Protein AF-A0A819BJF7-F1 (afdb_monomer_lite)

Foldseek 3Di:
DDPPPPLPDLVRCLVAEKDKDKAQDWDQPAAFPPDPPRVAGFGTKIWIWGFYADLPPLHTDPHIDDIDIGTHHPLVSLLVVLVVQLSCLVSSVVSVLVVQLVVVCVVPVPDDPVRSVVVVVVPVVVVVVSVVSVVVSVVSVCVSCVVDPPPDD

Organism: NCBI:txid433720

pLDDT: mean 79.43, std 15.71, range [31.0, 94.88]

Secondary structure (DSSP, 8-state):
---------HHHHHTTSSEEEEEEEEEEEEE-SS-S-TTSEEEEEEEEESEEE-TTT--EEEEEPPPEEEEE-HHHHHHHHHHHHHHHHHHHHHHHHHHHHHHHHHH-TT--HHHHHHHHHH-HHHHHHHHHHHHHHHHHHHHHHHHH-----

Radius of gyration: 19.67 Å; chains: 1; bounding box: 48×39×53 Å

Structure (mmCIF, N/CA/C/O backbone):
data_AF-A0A819BJF7-F1
#
_entry.id   AF-A0A819BJF7-F1
#
loop_
_atom_site.group_PDB
_atom_site.id
_atom_site.type_symbol
_atom_site.label_atom_id
_atom_site.label_alt_id
_atom_site.label_comp_id
_atom_site.label_asym_id
_atom_site.label_entity_id
_atom_site.label_seq_id
_atom_site.pdbx_PDB_ins_code
_atom_site.Cartn_x
_atom_site.Cartn_y
_atom_site.Cartn_z
_atom_site.occupancy
_atom_site.B_iso_or_equiv
_atom_site.auth_seq_id
_atom_site.auth_comp_id
_atom_site.auth_asym_id
_atom_site.auth_atom_id
_atom_site.pdbx_PDB_model_num
ATOM 1 N N . ILE A 1 1 ? -16.695 23.679 21.083 1.00 33.56 1 ILE A N 1
ATOM 2 C CA . ILE A 1 1 ? -16.988 23.252 19.694 1.00 33.56 1 ILE A CA 1
ATOM 3 C C . ILE A 1 1 ? -16.089 22.055 19.410 1.00 33.56 1 ILE A C 1
ATOM 5 O O . ILE A 1 1 ? -14.926 22.235 19.077 1.00 33.56 1 ILE A O 1
ATOM 9 N N . GLN A 1 2 ? -16.562 20.841 19.706 1.00 31.00 2 GLN A N 1
ATOM 10 C CA . GLN A 1 2 ? -15.807 19.620 19.415 1.00 31.00 2 GLN A CA 1
ATOM 11 C C . GLN A 1 2 ? -15.925 19.341 17.918 1.00 31.00 2 GLN A C 1
ATOM 13 O O . GLN A 1 2 ? -17.023 19.142 17.401 1.00 31.00 2 GLN A O 1
ATOM 18 N N . SER A 1 3 ? -14.785 19.395 17.233 1.00 33.22 3 SER A N 1
ATOM 19 C CA . SER A 1 3 ? -14.640 18.980 15.842 1.00 33.22 3 SER A CA 1
ATOM 20 C C . SER A 1 3 ? -15.129 17.537 15.709 1.00 33.22 3 SER A C 1
ATOM 22 O O . SER A 1 3 ? -14.541 16.621 16.287 1.00 33.22 3 SER A O 1
ATOM 24 N N . ARG A 1 4 ? -16.239 17.340 14.987 1.00 34.88 4 ARG A N 1
ATOM 25 C CA . ARG A 1 4 ? -16.646 16.020 14.502 1.00 34.88 4 ARG A CA 1
ATOM 26 C C . ARG A 1 4 ? -15.546 15.569 13.547 1.00 34.88 4 ARG A C 1
ATOM 28 O O . ARG A 1 4 ? -15.515 16.021 12.408 1.00 34.88 4 ARG A O 1
ATOM 35 N N . ARG A 1 5 ? -14.627 14.723 14.020 1.00 39.50 5 ARG A N 1
ATOM 36 C CA . ARG A 1 5 ? -13.705 14.003 13.139 1.00 39.50 5 ARG A CA 1
ATOM 37 C C . ARG A 1 5 ? -14.569 13.150 12.218 1.00 39.50 5 ARG A C 1
ATOM 39 O O . ARG A 1 5 ? -15.160 12.171 12.663 1.00 39.50 5 ARG A O 1
ATOM 46 N N . THR A 1 6 ? -14.711 13.571 10.969 1.00 40.00 6 THR A N 1
ATOM 47 C CA . THR A 1 6 ? -15.249 12.732 9.905 1.00 40.00 6 THR A CA 1
ATOM 48 C C . THR A 1 6 ? -14.350 11.510 9.815 1.00 40.00 6 THR A C 1
ATOM 50 O O . THR A 1 6 ? -13.187 11.622 9.443 1.00 40.00 6 THR A O 1
ATOM 53 N N . ILE A 1 7 ? -14.873 10.362 10.240 1.00 49.44 7 ILE A N 1
ATOM 54 C CA . ILE A 1 7 ? -14.238 9.070 10.010 1.00 49.44 7 ILE A CA 1
ATOM 55 C C . ILE A 1 7 ? -14.316 8.867 8.498 1.00 49.44 7 ILE A C 1
ATOM 57 O O . ILE A 1 7 ? -15.410 8.685 7.960 1.00 49.44 7 ILE A O 1
ATOM 61 N N . GLU A 1 8 ? -13.192 9.001 7.793 1.00 51.53 8 GLU A N 1
ATOM 62 C CA . GLU A 1 8 ? -13.153 8.612 6.388 1.00 51.53 8 GLU A CA 1
ATOM 63 C C . GLU A 1 8 ? -13.486 7.123 6.303 1.00 51.53 8 GLU A C 1
ATOM 65 O O . GLU A 1 8 ? -12.913 6.295 7.010 1.00 51.53 8 GLU A O 1
ATOM 70 N N . THR A 1 9 ? -14.461 6.779 5.464 1.00 48.94 9 THR A N 1
ATOM 71 C CA . THR A 1 9 ? -14.818 5.383 5.233 1.00 48.94 9 THR A CA 1
ATOM 72 C C . THR A 1 9 ? -13.638 4.670 4.581 1.00 48.94 9 THR A C 1
ATOM 74 O O . THR A 1 9 ? -12.970 5.222 3.707 1.00 48.94 9 THR A O 1
ATOM 77 N N . PHE A 1 10 ? -13.378 3.433 4.999 1.00 50.84 10 PHE A N 1
ATOM 78 C CA . PHE A 1 10 ? -12.215 2.642 4.589 1.00 50.84 10 PHE A CA 1
ATOM 79 C C . PHE A 1 10 ? -11.915 2.640 3.072 1.00 50.84 10 PHE A C 1
ATOM 81 O O . PHE A 1 10 ? -10.761 2.873 2.708 1.00 50.84 10 PHE A O 1
ATOM 88 N N . PRO A 1 11 ? -12.901 2.499 2.158 1.00 51.53 11 PRO A N 1
ATOM 89 C CA . PRO A 1 11 ? -12.630 2.549 0.717 1.00 51.53 11 PRO A CA 1
ATOM 90 C C . PRO A 1 11 ? -12.051 3.895 0.252 1.00 51.53 11 PRO A C 1
ATOM 92 O O . PRO A 1 11 ? -11.311 3.951 -0.724 1.00 51.53 11 PRO A O 1
ATOM 95 N N . CYS A 1 12 ? -12.380 4.981 0.956 1.00 53.06 12 CYS A N 1
ATOM 96 C CA . CYS A 1 12 ? -11.986 6.348 0.629 1.00 53.06 12 CYS A CA 1
ATOM 97 C C . CYS A 1 12 ? -10.539 6.642 1.050 1.00 53.06 12 CYS A C 1
ATOM 99 O O . CYS A 1 12 ? -9.810 7.275 0.294 1.00 53.06 12 CYS A O 1
ATOM 101 N N . ALA A 1 13 ? -10.106 6.140 2.211 1.00 55.19 13 ALA A N 1
ATOM 102 C CA . ALA A 1 13 ? -8.726 6.294 2.674 1.00 55.19 13 ALA A CA 1
ATOM 103 C C . ALA A 1 13 ? -7.764 5.437 1.829 1.00 55.19 13 ALA A C 1
ATOM 105 O O . ALA A 1 13 ? -6.765 5.925 1.305 1.00 55.19 13 ALA A O 1
ATOM 106 N N . VAL A 1 14 ? -8.113 4.172 1.586 1.00 58.88 14 VAL A N 1
ATOM 107 C CA . VAL A 1 14 ? -7.316 3.264 0.741 1.00 58.88 14 VAL A CA 1
ATOM 108 C C . VAL A 1 14 ? -7.091 3.812 -0.670 1.00 58.88 14 VAL A C 1
ATOM 110 O O . VAL A 1 14 ? -6.018 3.634 -1.232 1.00 58.88 14 VAL A O 1
ATOM 113 N N . ALA A 1 15 ? -8.080 4.508 -1.229 1.00 59.72 15 ALA A N 1
ATOM 114 C CA . ALA A 1 15 ? -7.995 5.067 -2.573 1.00 59.72 15 ALA A CA 1
ATOM 115 C C . ALA A 1 15 ? -7.243 6.410 -2.660 1.00 59.72 15 ALA A C 1
ATOM 117 O O . ALA A 1 15 ? -7.082 6.927 -3.762 1.00 59.72 15 ALA A O 1
ATOM 118 N N . LYS A 1 16 ? -6.829 7.010 -1.536 1.00 65.56 16 LYS A N 1
ATOM 119 C CA . LYS A 1 16 ? -6.228 8.358 -1.504 1.00 65.56 16 LYS A CA 1
ATOM 120 C C . LYS A 1 16 ? -4.786 8.393 -1.019 1.00 65.56 16 LYS A C 1
ATOM 122 O O . LYS A 1 16 ? -4.087 9.347 -1.341 1.00 65.56 16 LYS A O 1
ATOM 127 N N . TYR A 1 17 ? -4.352 7.416 -0.232 1.00 70.50 17 TYR A N 1
ATOM 128 C CA . TYR A 1 17 ? -3.051 7.413 0.443 1.00 70.50 17 TYR A CA 1
ATOM 129 C C . TYR A 1 17 ? -2.076 6.458 -0.253 1.00 70.50 17 TYR A C 1
ATOM 131 O O . TYR A 1 17 ? -2.543 5.518 -0.887 1.00 70.50 17 TYR A O 1
ATOM 139 N N . PRO A 1 18 ? -0.756 6.739 -0.204 1.00 81.00 18 PRO A N 1
ATOM 140 C CA . PRO A 1 18 ? 0.130 6.785 -1.361 1.00 81.00 18 PRO A CA 1
ATOM 141 C C . PRO A 1 18 ? -0.150 5.690 -2.375 1.00 81.00 18 PRO A C 1
ATOM 143 O O . PRO A 1 18 ? -0.188 4.514 -2.035 1.00 81.00 18 PRO A O 1
ATOM 146 N N . LEU A 1 19 ? -0.304 6.096 -3.626 1.00 85.88 19 LEU A N 1
ATOM 147 C CA . LEU A 1 19 ? -0.624 5.220 -4.736 1.00 85.88 19 LEU A CA 1
ATOM 148 C C . LEU A 1 19 ? 0.625 4.990 -5.579 1.00 85.88 19 LEU A C 1
ATOM 150 O O . LEU A 1 19 ? 1.422 5.908 -5.796 1.00 85.88 19 LEU A O 1
ATOM 154 N N . LEU A 1 20 ? 0.773 3.760 -6.056 1.00 90.56 20 LEU A N 1
ATOM 155 C CA . LEU A 1 20 ? 1.759 3.372 -7.049 1.00 90.56 20 LEU A CA 1
ATOM 156 C C . LEU A 1 20 ? 1.030 2.807 -8.263 1.00 90.56 20 LEU A C 1
ATOM 158 O O . LEU A 1 20 ? 0.425 1.738 -8.180 1.00 90.56 20 LEU A O 1
ATOM 162 N N . ASP A 1 21 ? 1.152 3.495 -9.393 1.00 91.69 21 ASP A N 1
ATOM 163 C CA . ASP A 1 21 ? 0.771 2.936 -10.684 1.00 91.69 21 ASP A CA 1
ATOM 164 C C . ASP A 1 21 ? 2.002 2.332 -11.357 1.00 91.69 21 ASP A C 1
ATOM 166 O O . ASP A 1 21 ? 3.059 2.966 -11.450 1.00 91.69 21 ASP A O 1
ATOM 170 N N . ILE A 1 22 ? 1.846 1.118 -11.879 1.00 92.94 22 ILE A N 1
ATOM 171 C CA . ILE A 1 22 ? 2.844 0.470 -12.728 1.00 92.94 22 ILE A CA 1
ATOM 172 C C . ILE A 1 22 ? 2.337 0.503 -14.159 1.00 92.94 22 ILE A C 1
ATOM 174 O O . ILE A 1 22 ? 1.410 -0.214 -14.538 1.00 92.94 22 ILE A O 1
ATOM 178 N N . ILE A 1 23 ? 2.947 1.367 -14.961 1.00 94.31 23 ILE A N 1
ATOM 179 C CA . ILE A 1 23 ? 2.531 1.621 -16.334 1.00 94.31 23 ILE A CA 1
ATOM 180 C C . ILE A 1 23 ? 3.460 0.837 -17.254 1.00 94.31 23 ILE A C 1
ATOM 182 O O . ILE A 1 23 ? 4.665 1.078 -17.272 1.00 94.31 23 ILE A O 1
ATOM 186 N N . ASN A 1 24 ? 2.912 -0.091 -18.037 1.00 92.00 24 ASN A N 1
ATOM 187 C CA . ASN A 1 24 ? 3.679 -0.794 -19.062 1.00 92.00 24 ASN A CA 1
ATOM 188 C C . ASN A 1 24 ? 4.001 0.183 -20.205 1.00 92.00 24 ASN A C 1
ATOM 190 O O . ASN A 1 24 ? 3.124 0.569 -20.981 1.00 92.00 24 ASN A O 1
ATOM 194 N N . GLN A 1 25 ? 5.254 0.632 -20.258 1.00 87.38 25 GLN A N 1
ATOM 195 C CA . GLN A 1 25 ? 5.733 1.632 -21.205 1.00 87.38 25 GLN A CA 1
ATOM 196 C C . GLN A 1 25 ? 7.164 1.275 -21.623 1.00 87.38 25 GLN A C 1
ATOM 198 O O . GLN A 1 25 ? 8.131 1.861 -21.129 1.00 87.38 25 GLN A O 1
ATOM 203 N N . PRO A 1 26 ? 7.329 0.303 -22.533 1.00 84.12 26 PRO A N 1
ATOM 204 C CA . PRO A 1 26 ? 8.644 -0.176 -22.903 1.00 84.12 26 PRO A CA 1
ATOM 205 C C . PRO A 1 26 ? 9.398 0.899 -23.683 1.00 84.12 26 PRO A C 1
ATOM 207 O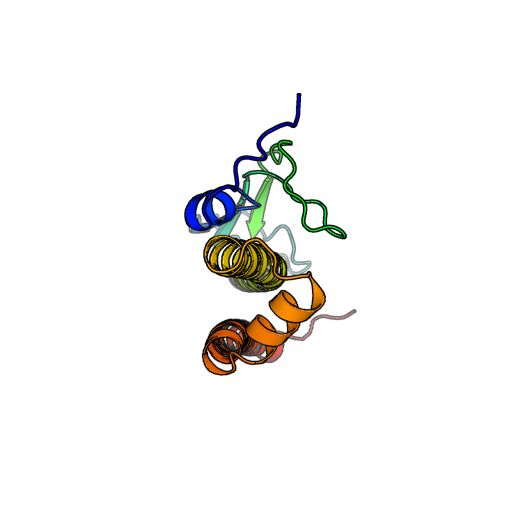 O . PRO A 1 26 ? 8.975 1.321 -24.761 1.00 84.12 26 PRO A O 1
ATOM 210 N N . GLN A 1 27 ? 10.546 1.316 -23.155 1.00 83.88 27 GLN A N 1
ATOM 211 C CA . GLN A 1 27 ? 11.443 2.269 -23.800 1.00 83.88 27 GLN A CA 1
ATOM 212 C C . GLN A 1 27 ? 12.784 1.593 -24.065 1.00 83.88 27 GLN A C 1
ATOM 214 O O . GLN A 1 27 ? 13.719 1.673 -23.278 1.00 83.88 27 GLN A O 1
ATOM 219 N N . ARG A 1 28 ? 12.881 0.929 -25.223 1.00 77.56 28 ARG A N 1
ATOM 220 C CA . ARG A 1 28 ? 14.040 0.104 -25.618 1.00 77.56 28 ARG A CA 1
ATOM 221 C C . ARG A 1 28 ? 15.362 0.871 -25.743 1.00 77.56 28 ARG A C 1
ATOM 223 O O . ARG A 1 28 ? 16.413 0.254 -25.836 1.00 77.56 28 ARG A O 1
ATOM 230 N N . HIS A 1 29 ? 15.304 2.200 -25.795 1.00 81.31 29 HIS A N 1
ATOM 231 C CA . HIS A 1 29 ? 16.475 3.075 -25.874 1.00 81.31 29 HIS A CA 1
ATOM 232 C C . HIS A 1 29 ? 16.909 3.619 -24.510 1.00 81.31 29 HIS A C 1
ATOM 234 O O . HIS A 1 29 ? 17.940 4.282 -24.430 1.00 81.31 29 HIS A O 1
ATOM 240 N N . LEU A 1 30 ? 16.122 3.374 -23.459 1.00 85.88 30 LEU A N 1
ATOM 241 C CA . LEU A 1 30 ? 16.442 3.778 -22.099 1.00 85.88 30 LEU A CA 1
ATOM 242 C C . LEU A 1 30 ? 16.838 2.564 -21.265 1.00 85.88 30 LEU A C 1
ATOM 244 O O . LEU A 1 30 ? 16.306 1.463 -21.422 1.00 85.88 30 LEU A O 1
ATOM 248 N N . HIS A 1 31 ? 17.747 2.808 -20.332 1.00 89.19 31 HIS A N 1
ATOM 249 C CA . HIS A 1 31 ? 18.182 1.827 -19.350 1.00 89.19 31 HIS A CA 1
ATOM 250 C C . HIS A 1 31 ? 17.425 2.032 -18.047 1.00 89.19 31 HIS A C 1
ATOM 252 O O . HIS A 1 31 ? 17.036 3.160 -17.725 1.00 89.19 31 HIS A O 1
ATOM 258 N N . CYS A 1 32 ? 17.228 0.951 -17.293 1.00 89.75 32 CYS A N 1
ATOM 259 C CA . CYS A 1 32 ? 16.631 1.061 -15.971 1.00 89.75 32 CYS A CA 1
ATOM 260 C C . CYS A 1 32 ? 17.400 2.088 -15.117 1.00 89.75 32 CYS A C 1
ATOM 262 O O . CYS A 1 32 ? 18.634 2.089 -15.050 1.00 89.75 32 CYS A O 1
ATOM 264 N N . GLN A 1 33 ? 16.651 2.992 -14.479 1.00 91.06 33 GLN A N 1
ATOM 265 C CA . GLN A 1 33 ? 17.217 4.066 -13.661 1.00 91.06 33 GLN A CA 1
ATOM 266 C C . GLN A 1 33 ? 17.689 3.590 -12.282 1.00 91.06 33 GLN A C 1
ATOM 268 O O . GLN A 1 33 ? 18.422 4.314 -11.618 1.00 91.06 33 GLN A O 1
ATOM 273 N N . VAL A 1 34 ? 17.275 2.392 -11.862 1.00 89.25 34 VAL A N 1
ATOM 274 C CA . VAL A 1 34 ? 17.533 1.844 -10.523 1.00 89.25 34 VAL A CA 1
ATOM 275 C C . VAL A 1 34 ? 18.653 0.804 -10.544 1.00 89.25 34 VAL A C 1
ATOM 277 O O . VAL A 1 34 ? 19.419 0.727 -9.590 1.00 89.25 34 VAL A O 1
ATOM 280 N N . THR A 1 35 ? 18.790 0.024 -11.621 1.00 85.69 35 THR A N 1
ATOM 281 C CA . THR A 1 35 ? 19.842 -0.996 -11.715 1.00 85.69 35 THR A CA 1
ATOM 282 C C . THR A 1 35 ? 21.187 -0.390 -12.123 1.00 85.69 35 THR A C 1
ATOM 284 O O . THR A 1 35 ? 21.276 0.534 -12.947 1.00 85.69 35 THR A O 1
ATOM 287 N N . GLU A 1 36 ? 22.266 -0.950 -11.575 1.00 83.88 36 GLU A N 1
ATOM 288 C CA . GLU A 1 36 ? 23.628 -0.671 -12.044 1.00 83.88 36 GLU A CA 1
ATOM 289 C C . GLU A 1 36 ? 23.879 -1.298 -13.419 1.00 83.88 36 GLU A C 1
ATOM 291 O O . GLU A 1 36 ? 24.494 -0.671 -14.283 1.00 83.88 36 GLU A O 1
ATOM 296 N N . ASP A 1 37 ? 23.321 -2.491 -13.654 1.00 83.00 37 ASP A N 1
ATOM 297 C CA . ASP A 1 37 ? 23.349 -3.165 -14.947 1.00 83.00 37 ASP A CA 1
ATOM 298 C C . ASP A 1 37 ? 22.566 -2.366 -15.998 1.00 83.00 37 ASP A C 1
ATOM 300 O O . ASP A 1 37 ? 21.330 -2.369 -16.036 1.00 83.00 37 ASP A O 1
ATOM 304 N N . LYS A 1 38 ? 23.309 -1.681 -16.873 1.00 80.88 38 LYS A N 1
ATOM 305 C CA . LYS A 1 38 ? 22.764 -0.912 -17.997 1.00 80.88 38 LYS A CA 1
ATOM 306 C C . LYS A 1 38 ? 22.339 -1.792 -19.170 1.00 80.88 38 LYS A C 1
ATOM 308 O O . LYS A 1 38 ? 21.781 -1.268 -20.124 1.00 80.88 38 LYS A O 1
ATOM 313 N N . SER A 1 39 ? 22.533 -3.109 -19.139 1.00 82.94 39 SER A N 1
ATOM 314 C CA . SER A 1 39 ? 21.971 -3.984 -20.176 1.00 82.94 39 SER A CA 1
ATOM 315 C C . SER A 1 39 ? 20.441 -4.087 -20.080 1.00 82.94 39 SER A C 1
ATOM 317 O O . SER A 1 39 ? 19.764 -4.321 -21.086 1.00 82.94 39 SER A O 1
ATOM 319 N N . GLN A 1 40 ? 19.871 -3.827 -18.897 1.00 84.00 40 GLN A N 1
ATOM 320 C CA . GLN A 1 40 ? 18.432 -3.907 -18.677 1.00 84.00 40 GLN A CA 1
ATOM 321 C C . GLN A 1 40 ? 17.699 -2.700 -19.268 1.00 84.00 40 GLN A C 1
ATOM 323 O O . GLN A 1 40 ? 17.868 -1.554 -18.841 1.00 84.00 40 GLN A O 1
ATOM 328 N N . SER A 1 41 ? 16.850 -2.975 -20.258 1.00 88.12 41 SER A N 1
ATOM 329 C CA . SER A 1 41 ? 15.997 -1.970 -20.895 1.00 88.12 41 SER A CA 1
ATOM 330 C C . SER A 1 41 ? 14.794 -1.619 -20.021 1.00 88.12 41 SER A C 1
ATOM 332 O O . SER A 1 41 ? 14.272 -2.459 -19.285 1.00 88.12 41 SER A O 1
ATOM 334 N N . VAL A 1 42 ? 14.314 -0.384 -20.144 1.00 91.81 42 VAL A N 1
ATOM 335 C CA . VAL A 1 42 ? 13.068 0.050 -19.500 1.00 91.81 42 VAL A CA 1
ATOM 336 C C . VAL A 1 42 ? 11.878 -0.703 -20.097 1.00 91.81 42 VAL A C 1
ATOM 338 O O . VAL A 1 42 ? 11.671 -0.691 -21.315 1.00 91.81 42 VAL A O 1
ATOM 341 N N . SER A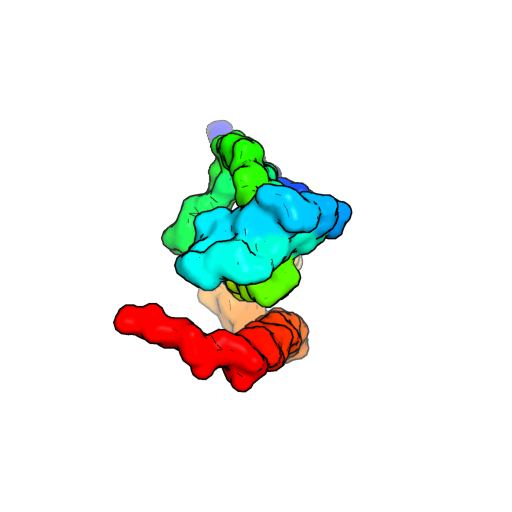 1 43 ? 11.065 -1.305 -19.231 1.00 92.75 43 SER A N 1
ATOM 342 C CA . SER A 1 43 ? 9.788 -1.937 -19.589 1.00 92.75 43 SER A CA 1
ATOM 343 C C . SER A 1 43 ? 8.584 -1.258 -18.933 1.00 92.75 43 SER A C 1
ATOM 345 O O . SER A 1 43 ? 7.489 -1.295 -19.495 1.00 92.75 43 SER A O 1
ATOM 347 N N . HIS A 1 44 ? 8.779 -0.598 -17.789 1.00 94.88 44 HIS A N 1
ATOM 348 C CA . HIS A 1 44 ? 7.706 0.023 -17.020 1.00 94.88 44 HIS A CA 1
ATOM 349 C C . HIS A 1 44 ? 8.077 1.428 -16.539 1.00 94.88 44 HIS A C 1
ATOM 351 O O . HIS A 1 44 ? 9.247 1.747 -16.324 1.00 94.88 44 HIS A O 1
ATOM 357 N N . THR A 1 45 ? 7.051 2.239 -16.303 1.00 94.56 45 THR A N 1
ATOM 358 C CA . THR A 1 45 ? 7.133 3.509 -15.581 1.00 94.56 45 THR A CA 1
ATOM 359 C C . THR A 1 45 ? 6.401 3.342 -14.254 1.00 94.56 45 THR A C 1
ATOM 361 O O . THR A 1 45 ? 5.212 3.021 -14.235 1.00 94.56 45 THR A O 1
ATOM 364 N N . LEU A 1 46 ? 7.107 3.553 -13.147 1.00 93.38 46 LEU A N 1
ATOM 365 C CA . LEU A 1 46 ? 6.517 3.661 -11.816 1.00 93.38 46 LEU A CA 1
ATOM 366 C C . LEU A 1 46 ? 6.045 5.090 -11.618 1.00 93.38 46 LEU A C 1
ATOM 368 O O . LEU A 1 46 ? 6.857 6.005 -11.744 1.00 93.38 46 LEU A O 1
ATOM 372 N N . ARG A 1 47 ? 4.771 5.285 -11.286 1.00 93.38 47 ARG A N 1
ATOM 373 C CA . ARG A 1 47 ? 4.213 6.600 -10.963 1.00 93.38 47 ARG A CA 1
ATOM 374 C C . ARG A 1 47 ? 3.689 6.602 -9.534 1.00 93.38 47 ARG A C 1
ATOM 376 O O . ARG A 1 47 ? 2.713 5.921 -9.232 1.00 93.38 47 ARG A O 1
ATOM 383 N N . PHE A 1 48 ? 4.312 7.407 -8.680 1.00 90.00 48 PHE A N 1
ATOM 384 C CA . PHE A 1 48 ? 3.869 7.626 -7.304 1.00 90.00 48 PHE A CA 1
ATOM 385 C C . PHE A 1 48 ? 3.000 8.878 -7.217 1.00 90.00 48 PHE A C 1
ATOM 387 O O . PHE A 1 48 ? 3.390 9.931 -7.725 1.00 90.00 48 PHE A O 1
ATOM 394 N N . HIS A 1 49 ? 1.838 8.778 -6.573 1.00 89.12 49 HIS A N 1
ATOM 395 C CA . HIS A 1 49 ? 0.910 9.899 -6.377 1.00 89.12 49 HIS A CA 1
ATOM 396 C C . HIS A 1 49 ? -0.010 9.670 -5.164 1.00 89.12 49 HIS A C 1
ATOM 398 O O . HIS A 1 49 ? 0.222 8.766 -4.365 1.00 89.12 49 HIS A O 1
ATOM 404 N N . GLY A 1 50 ? -1.027 10.515 -4.986 1.00 87.00 50 GLY A N 1
ATOM 405 C CA . GLY A 1 50 ? -1.929 10.487 -3.831 1.00 87.00 50 GLY A CA 1
ATOM 406 C C . GLY A 1 50 ? -1.431 11.346 -2.668 1.00 87.00 50 GLY A C 1
ATOM 407 O O . GLY A 1 50 ? -0.609 12.240 -2.844 1.00 87.00 50 GLY A O 1
ATOM 408 N N . ASN A 1 51 ? -1.945 11.088 -1.474 1.00 85.56 51 ASN A N 1
ATOM 409 C CA . ASN A 1 51 ? -1.638 11.817 -0.248 1.00 85.56 51 ASN A CA 1
ATOM 410 C C . ASN A 1 51 ? -0.651 11.044 0.625 1.00 85.56 51 ASN A C 1
ATOM 412 O O . ASN A 1 51 ? -0.583 9.819 0.569 1.00 85.56 51 ASN A O 1
ATOM 416 N N . GLN A 1 52 ? 0.100 11.749 1.467 1.00 82.75 52 GLN A N 1
ATOM 417 C CA . GLN A 1 52 ? 0.988 11.112 2.439 1.00 82.75 52 GLN A CA 1
ATOM 418 C C . GLN A 1 52 ? 0.231 10.672 3.699 1.00 82.75 52 GLN A C 1
ATOM 420 O O . GLN A 1 52 ? -0.811 11.217 4.052 1.00 82.75 52 GLN A O 1
ATOM 425 N N . TYR A 1 53 ? 0.794 9.717 4.429 1.00 84.81 53 TYR A N 1
ATOM 426 C CA . TYR A 1 53 ? 0.505 9.538 5.849 1.00 84.81 53 TYR A CA 1
ATOM 427 C C . TYR A 1 53 ? 1.814 9.577 6.626 1.00 84.81 53 TYR A C 1
ATOM 429 O O . TYR A 1 53 ? 2.885 9.279 6.091 1.00 84.81 53 TYR A O 1
ATOM 437 N N . ASP A 1 54 ? 1.719 9.969 7.886 1.00 82.81 54 ASP A N 1
ATOM 438 C CA . ASP A 1 54 ? 2.842 9.959 8.809 1.00 82.81 54 ASP A CA 1
ATOM 439 C C . ASP A 1 54 ? 3.277 8.510 9.084 1.00 82.81 54 ASP A C 1
ATOM 441 O O . ASP A 1 54 ? 2.454 7.671 9.447 1.00 82.81 54 ASP A O 1
ATOM 445 N N . GLY A 1 55 ? 4.556 8.197 8.862 1.00 77.62 55 GLY A N 1
ATOM 446 C CA . GLY A 1 55 ? 5.062 6.821 8.924 1.00 77.62 55 GLY A CA 1
ATOM 447 C C . GLY A 1 55 ? 5.014 6.196 10.319 1.00 77.62 55 GLY A C 1
ATOM 448 O O . GLY A 1 55 ? 4.876 4.980 10.421 1.00 77.62 55 GLY A O 1
ATOM 449 N N . ASP A 1 56 ? 5.070 7.018 11.368 1.00 81.50 56 ASP A N 1
ATOM 450 C CA . ASP A 1 56 ? 5.133 6.556 12.757 1.00 81.50 56 ASP A CA 1
ATOM 451 C C . ASP A 1 56 ? 3.738 6.468 13.383 1.00 81.50 56 ASP A C 1
ATOM 453 O O . ASP A 1 56 ? 3.406 5.530 14.105 1.00 81.50 56 ASP A O 1
ATOM 457 N N . THR A 1 57 ? 2.894 7.460 13.105 1.00 83.12 57 THR A N 1
ATOM 458 C CA . THR A 1 57 ? 1.556 7.588 13.692 1.00 83.12 57 THR A CA 1
ATOM 459 C C . THR A 1 57 ? 0.447 7.068 12.786 1.00 83.12 57 THR A C 1
ATOM 461 O O . THR A 1 57 ? -0.699 6.983 13.234 1.00 83.12 57 THR A O 1
ATOM 464 N N . LEU A 1 58 ? 0.762 6.762 11.521 1.00 82.75 58 LEU A N 1
ATOM 465 C CA . LEU A 1 58 ? -0.174 6.340 10.470 1.00 82.75 58 LEU A CA 1
ATOM 466 C C . LEU A 1 58 ? -1.321 7.332 10.241 1.00 82.75 58 LEU A C 1
ATOM 468 O O . LEU A 1 58 ? -2.346 7.005 9.644 1.00 82.75 58 LEU A O 1
ATOM 472 N N . LYS A 1 59 ? -1.169 8.572 10.714 1.00 81.50 59 LYS A N 1
ATOM 473 C CA . LYS A 1 59 ? -2.171 9.614 10.521 1.00 81.50 59 LYS A CA 1
ATOM 474 C C . LYS A 1 59 ? -2.118 10.107 9.088 1.00 81.50 59 LYS A C 1
ATOM 476 O O . LYS A 1 59 ? -1.052 10.434 8.571 1.00 81.50 59 LYS A O 1
ATOM 481 N N . ALA A 1 60 ? -3.296 10.198 8.486 1.00 79.88 60 ALA A N 1
ATOM 482 C CA . ALA A 1 60 ? -3.494 10.855 7.210 1.00 79.88 60 ALA A CA 1
ATOM 483 C C . ALA A 1 60 ? -2.906 12.275 7.227 1.00 79.88 60 ALA A C 1
ATOM 485 O O . ALA A 1 60 ? -3.117 13.036 8.176 1.00 79.88 60 ALA A O 1
ATOM 486 N N . SER A 1 61 ? -2.188 12.615 6.162 1.00 79.38 61 SER A N 1
ATOM 487 C CA . SER A 1 61 ? -1.734 13.966 5.863 1.00 79.38 61 SER A CA 1
ATOM 488 C C . SER A 1 61 ? -2.444 14.437 4.602 1.00 79.38 61 SER A C 1
ATOM 490 O O . SER A 1 61 ? -2.437 13.744 3.589 1.00 79.38 61 SER A O 1
ATOM 492 N N . ASP A 1 62 ? -3.035 15.627 4.634 1.00 74.75 62 ASP A N 1
ATOM 493 C CA . ASP A 1 62 ? -3.654 16.228 3.443 1.00 74.75 62 ASP A CA 1
ATOM 494 C C . ASP A 1 62 ? -2.612 16.787 2.462 1.00 74.75 62 ASP A C 1
ATOM 496 O O . ASP A 1 62 ? -2.961 17.397 1.453 1.00 74.75 62 ASP A O 1
ATOM 500 N N . THR A 1 63 ? -1.323 16.597 2.754 1.00 80.62 63 THR A N 1
ATOM 501 C CA . THR A 1 63 ? -0.232 16.977 1.864 1.00 80.62 63 THR A CA 1
ATOM 502 C C . THR A 1 63 ? -0.164 15.994 0.692 1.00 80.62 63 THR A C 1
ATOM 504 O O . THR A 1 63 ? 0.168 14.818 0.902 1.00 80.62 63 THR A O 1
ATOM 507 N N . PRO A 1 64 ? -0.437 16.449 -0.545 1.00 78.56 64 PRO A N 1
ATOM 508 C CA . PRO A 1 64 ? -0.304 15.604 -1.717 1.00 78.56 64 PRO A CA 1
ATOM 509 C C . PRO A 1 64 ? 1.171 15.291 -1.977 1.00 78.56 64 PRO A C 1
ATOM 511 O O . PRO A 1 64 ? 2.055 16.137 -1.807 1.00 78.56 64 PRO A O 1
ATOM 514 N N . LEU A 1 65 ? 1.435 14.071 -2.430 1.00 80.25 65 LEU A N 1
ATOM 515 C CA . LEU A 1 65 ? 2.719 13.691 -2.993 1.00 80.25 65 LEU A CA 1
ATOM 516 C C . LEU A 1 65 ? 2.943 14.453 -4.296 1.00 80.25 65 LEU A C 1
ATOM 518 O O . LEU A 1 65 ? 2.059 14.540 -5.150 1.00 80.25 65 LEU A O 1
ATOM 522 N N . GLN A 1 66 ? 4.160 14.964 -4.475 1.00 82.88 66 GLN A N 1
ATOM 523 C CA . GLN A 1 66 ? 4.599 15.339 -5.812 1.00 82.88 66 GLN A CA 1
ATOM 524 C C . GLN A 1 66 ? 4.635 14.078 -6.673 1.00 82.88 66 GLN A C 1
ATOM 526 O O . GLN A 1 66 ? 5.166 13.052 -6.242 1.00 82.88 66 GLN A O 1
ATOM 531 N N . ILE A 1 67 ? 4.058 14.166 -7.873 1.00 84.88 67 ILE A N 1
ATOM 532 C CA . ILE A 1 67 ? 4.066 13.050 -8.815 1.00 84.88 67 ILE A CA 1
ATOM 533 C C . ILE A 1 67 ? 5.519 12.755 -9.174 1.00 84.88 67 ILE A C 1
ATOM 535 O O . ILE A 1 67 ? 6.216 13.614 -9.715 1.00 84.88 67 ILE A O 1
ATOM 539 N N . LEU A 1 68 ? 5.955 11.539 -8.863 1.00 86.94 68 LEU A N 1
ATOM 540 C CA . LEU A 1 68 ? 7.288 11.049 -9.182 1.00 86.94 68 LEU A CA 1
ATOM 541 C C . LEU A 1 68 ? 7.162 9.901 -10.176 1.00 86.94 68 LEU A C 1
ATOM 543 O O . LEU A 1 68 ? 6.483 8.913 -9.895 1.00 86.94 68 LEU A O 1
ATOM 547 N N . GLU A 1 69 ? 7.834 10.038 -11.316 1.00 92.50 69 GLU A N 1
ATOM 548 C CA . GLU A 1 69 ? 7.908 9.008 -12.348 1.00 92.50 69 GLU A CA 1
ATOM 549 C C . GLU A 1 69 ? 9.326 8.439 -12.434 1.00 92.50 69 GLU A C 1
ATOM 551 O O . GLU A 1 69 ? 10.298 9.194 -12.498 1.00 92.50 69 GLU A O 1
ATOM 556 N N . ILE A 1 70 ? 9.445 7.109 -12.426 1.00 91.94 70 ILE A N 1
ATOM 557 C CA . ILE A 1 70 ? 10.725 6.393 -12.502 1.00 91.94 70 ILE A CA 1
ATOM 558 C C . ILE A 1 70 ? 10.629 5.310 -13.576 1.00 91.94 70 ILE A C 1
ATOM 560 O O . ILE A 1 70 ? 9.724 4.478 -13.552 1.00 91.94 70 ILE A O 1
ATOM 564 N N . PHE A 1 71 ? 11.582 5.288 -14.501 1.00 93.31 71 PHE A N 1
ATOM 565 C CA . PHE A 1 71 ? 11.669 4.311 -15.580 1.00 93.31 71 PHE A CA 1
ATOM 566 C C . PHE A 1 71 ? 12.480 3.091 -15.146 1.00 93.31 71 PHE A C 1
ATOM 568 O O . PHE A 1 71 ? 13.666 3.182 -14.801 1.00 93.31 71 PHE A O 1
ATOM 575 N N . VAL A 1 72 ? 11.843 1.926 -15.174 1.00 93.19 72 VAL A N 1
ATOM 576 C CA . VAL A 1 72 ? 12.383 0.705 -14.579 1.00 93.19 72 VAL A CA 1
ATOM 577 C C . VAL A 1 72 ? 12.247 -0.513 -15.492 1.00 93.19 72 VAL A C 1
ATOM 579 O O . VAL A 1 72 ? 11.434 -0.547 -16.418 1.00 93.19 72 VAL A O 1
ATOM 582 N N . CYS A 1 73 ? 13.081 -1.521 -15.243 1.00 92.00 73 CYS A N 1
ATOM 583 C CA . CYS A 1 73 ? 12.924 -2.850 -15.827 1.00 92.00 73 CYS A CA 1
ATOM 584 C C . CYS A 1 73 ? 11.802 -3.633 -15.120 1.00 92.00 73 CYS A C 1
ATOM 586 O O . CYS A 1 73 ? 11.233 -3.189 -14.122 1.00 92.00 73 CYS A O 1
ATOM 588 N N . GLU A 1 74 ? 11.501 -4.827 -15.627 1.00 89.94 74 GLU A N 1
ATOM 589 C CA . GLU A 1 74 ? 10.412 -5.673 -15.129 1.00 89.94 74 GLU A CA 1
ATOM 590 C C . GLU A 1 74 ? 10.660 -6.142 -13.694 1.00 89.94 74 GLU A C 1
ATOM 592 O O . GLU A 1 74 ? 9.777 -6.026 -12.847 1.00 89.94 74 GLU A O 1
ATOM 597 N N . THR A 1 75 ? 11.889 -6.567 -13.393 1.00 88.38 75 THR A N 1
ATOM 598 C CA . THR A 1 75 ? 12.283 -7.003 -12.050 1.00 88.38 75 THR A CA 1
ATOM 599 C C . THR A 1 75 ? 12.078 -5.899 -11.017 1.00 88.38 75 THR A C 1
ATOM 601 O O . THR A 1 75 ? 11.471 -6.125 -9.972 1.00 88.38 75 THR A O 1
ATOM 604 N N . ILE A 1 76 ? 12.531 -4.679 -11.317 1.00 89.62 76 ILE A N 1
ATOM 605 C CA . ILE A 1 76 ? 12.374 -3.542 -10.405 1.00 89.62 76 ILE A CA 1
ATOM 606 C C . ILE A 1 76 ? 10.905 -3.128 -10.285 1.00 89.62 76 ILE A C 1
ATOM 608 O O . ILE A 1 76 ? 10.478 -2.761 -9.193 1.00 89.62 76 ILE A O 1
ATOM 612 N N . ALA A 1 77 ? 10.112 -3.220 -11.357 1.00 90.62 77 ALA A N 1
ATOM 613 C CA . ALA A 1 77 ? 8.680 -2.949 -11.275 1.00 90.62 77 ALA A CA 1
ATOM 614 C C . ALA A 1 77 ? 7.966 -3.918 -10.320 1.00 90.62 77 ALA A C 1
ATOM 616 O O . ALA A 1 77 ? 7.226 -3.479 -9.439 1.00 90.62 77 ALA A O 1
ATOM 617 N N . ALA A 1 78 ? 8.240 -5.218 -10.440 1.00 88.12 78 ALA A N 1
ATOM 618 C CA . ALA A 1 78 ? 7.671 -6.239 -9.564 1.00 88.12 78 ALA A CA 1
ATOM 619 C C . ALA A 1 78 ? 8.095 -6.062 -8.094 1.00 88.12 78 ALA A C 1
ATOM 621 O O . ALA A 1 78 ? 7.262 -6.137 -7.183 1.00 88.12 78 ALA A O 1
ATO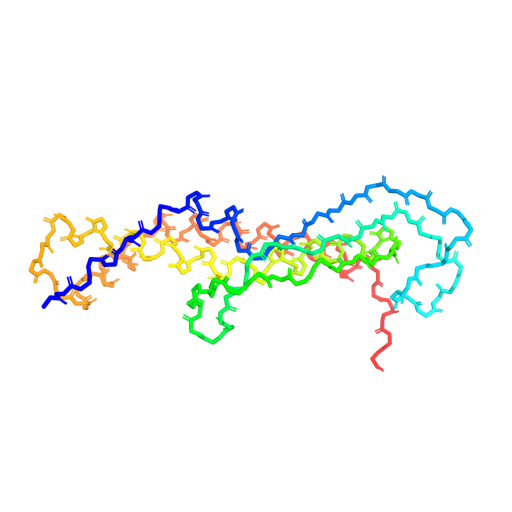M 622 N N . LEU A 1 79 ? 9.373 -5.753 -7.852 1.00 87.38 79 LEU A N 1
ATOM 623 C CA . LEU A 1 79 ? 9.875 -5.458 -6.508 1.00 87.38 79 LEU A CA 1
ATOM 624 C C . LEU A 1 79 ? 9.224 -4.198 -5.926 1.00 87.38 79 LEU A C 1
ATOM 626 O O . LEU A 1 79 ? 8.799 -4.211 -4.771 1.00 87.38 79 LEU A O 1
ATOM 630 N N . ALA A 1 80 ? 9.089 -3.132 -6.719 1.00 88.88 80 ALA A N 1
ATOM 631 C CA . ALA A 1 80 ? 8.439 -1.899 -6.287 1.00 88.88 80 ALA A CA 1
ATOM 632 C C . ALA A 1 80 ? 6.962 -2.125 -5.933 1.00 88.88 80 ALA A C 1
ATOM 634 O O . ALA A 1 80 ? 6.518 -1.641 -4.892 1.00 88.88 80 ALA A O 1
ATOM 635 N N . GLN A 1 81 ? 6.227 -2.902 -6.740 1.00 88.94 81 GLN A N 1
ATOM 636 C CA . GLN A 1 81 ? 4.843 -3.291 -6.443 1.00 88.94 81 GLN A CA 1
ATOM 637 C C . GLN A 1 81 ? 4.736 -3.966 -5.079 1.00 88.94 81 GLN A C 1
ATOM 639 O O . GLN A 1 81 ? 3.874 -3.621 -4.270 1.00 88.94 81 GLN A O 1
ATOM 644 N N . THR A 1 82 ? 5.627 -4.922 -4.834 1.00 85.94 82 THR A N 1
ATOM 645 C CA . THR A 1 82 ? 5.599 -5.754 -3.635 1.00 85.94 82 THR A CA 1
ATOM 646 C C . THR A 1 82 ? 5.989 -4.951 -2.397 1.00 85.94 82 THR A C 1
ATOM 648 O O . THR A 1 82 ? 5.276 -4.957 -1.394 1.00 85.94 82 THR A O 1
ATOM 651 N N . ALA A 1 83 ? 7.076 -4.178 -2.480 1.00 85.19 83 ALA A N 1
ATOM 652 C CA . ALA A 1 83 ? 7.513 -3.294 -1.404 1.00 85.19 83 ALA A CA 1
ATOM 653 C C . ALA A 1 83 ? 6.440 -2.251 -1.054 1.00 85.19 83 ALA A C 1
ATOM 655 O O . ALA A 1 83 ? 6.188 -1.980 0.122 1.00 85.19 83 ALA A O 1
ATOM 656 N N . HIS A 1 84 ? 5.773 -1.699 -2.070 1.00 87.06 84 HIS A N 1
ATOM 657 C CA . HIS A 1 84 ? 4.645 -0.797 -1.889 1.00 87.06 84 HIS A CA 1
ATOM 658 C C . HIS A 1 84 ? 3.488 -1.498 -1.163 1.00 87.06 84 HIS A C 1
ATOM 660 O O . HIS A 1 84 ? 3.055 -1.025 -0.114 1.00 87.06 84 HIS A O 1
ATOM 666 N N . GLN A 1 85 ? 3.038 -2.662 -1.640 1.00 85.75 85 GLN A N 1
ATOM 667 C CA . GLN A 1 85 ? 1.964 -3.426 -0.993 1.00 85.75 85 GLN A CA 1
ATOM 668 C C . GLN A 1 85 ? 2.268 -3.755 0.473 1.00 85.75 85 GLN A C 1
ATOM 670 O O . GLN A 1 85 ? 1.394 -3.563 1.316 1.00 85.75 85 GLN A O 1
ATOM 675 N N . LEU A 1 86 ? 3.493 -4.183 0.795 1.00 83.44 86 LEU A N 1
ATOM 676 C CA . LEU A 1 86 ? 3.910 -4.458 2.176 1.00 83.44 86 LEU A CA 1
ATOM 677 C C . LEU A 1 86 ? 3.844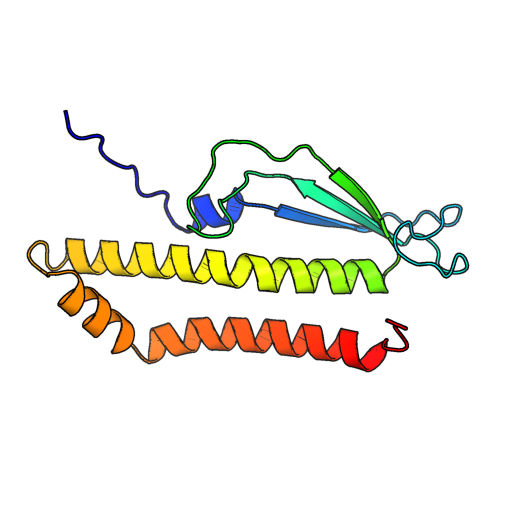 -3.204 3.048 1.00 83.44 86 LEU A C 1
ATOM 679 O O . LEU A 1 86 ? 3.245 -3.217 4.126 1.00 83.44 86 LEU A O 1
ATOM 683 N N . LYS A 1 87 ? 4.417 -2.097 2.565 1.00 81.56 87 LYS A N 1
ATOM 684 C CA . LYS A 1 87 ? 4.423 -0.826 3.296 1.00 81.56 87 LYS A CA 1
ATOM 685 C C . LYS A 1 87 ? 3.006 -0.309 3.550 1.00 81.56 87 LYS A C 1
ATOM 687 O O . LYS A 1 87 ? 2.724 0.213 4.629 1.00 81.56 87 LYS A O 1
ATOM 692 N N . HIS A 1 88 ? 2.112 -0.476 2.578 1.00 84.12 88 HIS A N 1
ATOM 693 C CA . HIS A 1 88 ? 0.724 -0.039 2.691 1.00 84.12 88 HIS A CA 1
ATOM 694 C C . HIS A 1 88 ? -0.162 -1.021 3.453 1.00 84.12 88 HIS A C 1
ATOM 696 O O . HIS A 1 88 ? -1.160 -0.597 4.030 1.00 84.12 88 HIS A O 1
ATOM 702 N N . HIS A 1 89 ? 0.210 -2.299 3.552 1.00 84.44 89 HIS A N 1
ATOM 703 C CA . HIS A 1 89 ? -0.528 -3.281 4.344 1.00 84.44 89 HIS A CA 1
ATOM 704 C C . HIS A 1 89 ? -0.638 -2.869 5.821 1.00 84.44 89 HIS A C 1
ATOM 706 O O . HIS A 1 89 ? -1.715 -2.961 6.406 1.00 84.44 89 HIS A O 1
ATOM 712 N N . VAL A 1 90 ? 0.426 -2.305 6.404 1.00 82.88 90 VAL A N 1
ATOM 713 C CA . VAL A 1 90 ? 0.402 -1.774 7.781 1.00 82.88 90 VAL A CA 1
ATOM 714 C C . VAL A 1 90 ? -0.631 -0.655 7.940 1.00 82.88 90 VAL A C 1
ATOM 716 O O . VAL A 1 90 ? -1.420 -0.654 8.886 1.00 82.88 90 VAL A O 1
ATOM 719 N N . TYR A 1 91 ? -0.675 0.271 6.983 1.00 83.69 91 TYR A N 1
ATOM 720 C CA . TYR A 1 91 ? -1.671 1.339 6.966 1.00 83.69 91 TYR A CA 1
ATOM 721 C C . TYR A 1 91 ? -3.096 0.787 6.780 1.00 83.69 91 TYR A C 1
ATOM 723 O O . TYR A 1 91 ? -4.018 1.212 7.474 1.00 83.69 91 TYR A O 1
ATOM 731 N N . HIS A 1 92 ? -3.282 -0.225 5.924 1.00 83.31 92 HIS A N 1
ATOM 732 C CA . HIS A 1 92 ? -4.567 -0.915 5.776 1.00 83.31 92 HIS A CA 1
ATOM 733 C C . HIS A 1 92 ? -5.049 -1.544 7.081 1.00 83.31 92 HIS A C 1
ATOM 735 O O . HIS A 1 92 ? -6.214 -1.361 7.436 1.00 83.31 92 HIS A O 1
ATOM 741 N N . MET A 1 93 ? -4.174 -2.256 7.799 1.00 84.25 93 MET A N 1
ATOM 742 C CA . MET A 1 93 ? -4.509 -2.842 9.099 1.00 84.25 93 MET A CA 1
ATOM 743 C C . MET A 1 93 ? -4.942 -1.765 10.093 1.00 84.25 93 MET A C 1
ATOM 745 O O . MET A 1 93 ? -5.952 -1.928 10.774 1.00 84.25 93 MET A O 1
ATOM 749 N N . PHE A 1 94 ? -4.231 -0.635 10.133 1.00 84.75 94 PHE A N 1
ATOM 750 C CA . PHE A 1 94 ? -4.600 0.498 10.976 1.00 84.75 94 PHE A CA 1
ATOM 751 C C . PHE A 1 94 ? -5.991 1.051 10.640 1.00 84.75 94 PHE A C 1
ATOM 753 O O . PHE A 1 94 ? -6.815 1.219 11.541 1.00 84.75 94 PHE A O 1
ATOM 760 N N . CYS A 1 95 ? -6.291 1.284 9.360 1.00 83.88 95 CYS A N 1
ATOM 761 C CA . CYS A 1 95 ? -7.610 1.758 8.938 1.00 83.88 95 CYS A CA 1
ATOM 762 C C . CYS A 1 95 ? -8.722 0.749 9.272 1.00 83.88 95 CYS A C 1
ATOM 764 O O . CYS A 1 95 ? -9.774 1.146 9.776 1.00 83.88 95 CYS A O 1
ATOM 766 N N . HIS A 1 96 ? -8.491 -0.548 9.043 1.00 84.81 96 HIS A N 1
ATOM 767 C CA . HIS A 1 96 ? -9.440 -1.603 9.410 1.00 84.81 96 HIS A CA 1
ATOM 768 C C . HIS A 1 96 ? -9.676 -1.661 10.922 1.00 84.81 96 HIS A C 1
ATOM 770 O O . HIS A 1 96 ? -10.823 -1.759 11.358 1.00 84.81 96 HIS A O 1
ATOM 776 N N . ALA A 1 97 ? -8.616 -1.555 11.725 1.00 86.00 97 ALA A N 1
ATOM 777 C CA . ALA A 1 97 ? -8.725 -1.529 13.177 1.00 86.00 97 ALA A CA 1
ATOM 778 C C . ALA A 1 97 ? -9.523 -0.306 13.654 1.00 86.00 97 ALA A C 1
ATOM 780 O O . ALA A 1 97 ? -10.422 -0.451 14.478 1.00 86.00 97 ALA A O 1
ATOM 781 N N . GLN A 1 98 ? -9.269 0.885 13.098 1.00 86.25 98 GLN A N 1
ATOM 782 C CA . GLN A 1 98 ? -10.059 2.080 13.418 1.00 86.25 98 GLN A CA 1
ATOM 783 C C . GLN A 1 98 ? -11.541 1.910 13.081 1.00 86.25 98 GLN A C 1
ATOM 785 O O . GLN A 1 98 ? -12.395 2.305 13.876 1.00 86.25 98 GLN A O 1
ATOM 790 N N . GLN A 1 99 ? -11.851 1.314 11.928 1.00 86.06 99 GLN A N 1
ATOM 791 C CA . GLN A 1 99 ? -13.232 1.044 11.544 1.00 86.06 99 GLN A CA 1
ATOM 792 C C . GLN A 1 99 ? -13.896 0.067 12.522 1.00 86.06 99 GLN A C 1
ATOM 794 O O . GLN A 1 99 ? -14.979 0.357 13.025 1.00 86.06 99 GLN A O 1
ATOM 799 N N . LYS A 1 100 ? -13.227 -1.043 12.849 1.00 86.69 100 LYS A N 1
ATOM 800 C CA . LYS A 1 100 ? -13.742 -2.045 13.790 1.00 86.69 100 LYS A CA 1
ATOM 801 C C . LYS A 1 100 ? -13.970 -1.449 15.185 1.00 86.69 100 LYS A C 1
ATOM 803 O O . LYS A 1 100 ? -15.004 -1.706 15.797 1.00 86.69 100 LYS A O 1
ATOM 808 N N . VAL A 1 101 ? -13.055 -0.598 15.664 1.00 88.44 101 VAL A N 1
ATOM 809 C CA . VAL A 1 101 ? -13.234 0.167 16.912 1.00 88.44 101 VAL A CA 1
ATOM 810 C C . VAL A 1 101 ? -14.477 1.052 16.829 1.00 88.44 101 VAL A C 1
ATOM 812 O O . VAL A 1 101 ? -15.293 1.031 17.745 1.00 88.44 101 VAL A O 1
ATOM 815 N N . ALA A 1 102 ? -14.653 1.806 15.741 1.00 87.19 102 ALA A N 1
ATOM 816 C CA . ALA A 1 102 ? -15.807 2.688 15.575 1.00 87.19 102 ALA A CA 1
ATOM 817 C C . ALA A 1 102 ? -17.139 1.916 15.528 1.00 87.19 102 ALA A C 1
ATOM 819 O O . ALA A 1 102 ? -18.119 2.358 16.126 1.00 87.19 102 ALA A O 1
ATOM 820 N N . GLU A 1 103 ? -17.172 0.760 14.862 1.00 88.88 103 GLU A N 1
ATOM 821 C CA . GLU A 1 103 ? -18.336 -0.134 14.814 1.00 88.88 103 GLU A CA 1
ATOM 822 C C . GLU A 1 103 ? -18.696 -0.669 16.208 1.00 88.88 103 GLU A C 1
ATOM 824 O O . GLU A 1 103 ? -19.852 -0.586 16.626 1.00 88.88 103 GLU A O 1
ATOM 829 N N . LEU A 1 104 ? -17.706 -1.149 16.965 1.00 88.94 104 LEU A N 1
ATOM 830 C CA . LEU A 1 104 ? -17.914 -1.640 18.329 1.00 88.94 104 LEU A CA 1
ATOM 831 C C . LEU A 1 104 ? -18.323 -0.519 19.293 1.00 88.94 104 LEU A C 1
ATOM 833 O O . LEU A 1 104 ? -19.220 -0.716 20.110 1.00 88.94 104 LEU A O 1
ATOM 837 N N . GLN A 1 105 ? -17.733 0.671 19.166 1.00 88.56 105 GLN A N 1
ATOM 838 C CA . GLN A 1 105 ? -18.104 1.843 19.962 1.00 88.56 105 GLN A CA 1
ATOM 839 C C . GLN A 1 105 ? -19.527 2.322 19.635 1.00 88.56 105 GLN A C 1
ATOM 841 O O . GLN A 1 105 ? -20.239 2.791 20.517 1.00 88.56 105 GLN A O 1
ATOM 846 N N . ALA A 1 106 ? -19.975 2.197 18.383 1.00 89.69 106 ALA A N 1
ATOM 847 C CA . ALA A 1 106 ? -21.354 2.513 18.013 1.00 89.69 106 ALA A CA 1
ATOM 848 C C . ALA A 1 106 ? -22.361 1.533 18.643 1.00 89.69 106 ALA A C 1
ATOM 850 O O . ALA A 1 106 ? -23.465 1.943 19.003 1.00 89.69 106 ALA A O 1
ATOM 851 N N . LEU A 1 107 ? -21.977 0.261 18.802 1.00 89.44 107 LEU A N 1
ATOM 852 C CA . LEU A 1 107 ? -22.786 -0.771 19.461 1.00 89.44 107 LEU A CA 1
ATOM 853 C C . LEU A 1 107 ? -22.748 -0.668 20.992 1.00 89.44 107 LEU A C 1
ATOM 855 O O . LEU A 1 107 ? -23.754 -0.931 21.649 1.00 89.44 107 LEU A O 1
ATOM 859 N N . ASN A 1 108 ? -21.608 -0.271 21.558 1.00 89.31 108 ASN A N 1
ATOM 860 C CA . ASN A 1 108 ? -21.416 -0.074 22.990 1.00 89.31 108 ASN A CA 1
ATOM 861 C C . ASN A 1 108 ? -20.681 1.256 23.266 1.00 89.31 108 ASN A C 1
ATOM 863 O O . ASN A 1 108 ? -19.460 1.272 23.436 1.00 89.31 108 ASN A O 1
ATOM 867 N N . PRO A 1 109 ? -21.410 2.388 23.342 1.00 89.38 109 PRO A N 1
ATOM 868 C CA . PRO A 1 109 ? -20.807 3.717 23.487 1.00 89.38 109 PRO A CA 1
ATOM 869 C C . PRO A 1 109 ? -20.010 3.921 24.776 1.00 89.38 109 PRO A C 1
ATOM 871 O O . PRO A 1 109 ? -19.141 4.790 24.823 1.00 89.38 109 PRO A O 1
ATOM 874 N N . THR A 1 110 ? -20.317 3.143 25.814 1.00 91.31 110 THR A N 1
ATOM 875 C CA . THR A 1 110 ? -19.665 3.208 27.127 1.00 91.31 110 THR A CA 1
ATOM 876 C C . THR A 1 110 ? -18.457 2.291 27.251 1.00 91.31 110 THR A C 1
ATOM 878 O O . THR A 1 110 ? -17.789 2.359 28.279 1.00 91.31 110 THR A O 1
ATOM 881 N N . ALA A 1 111 ? -18.186 1.453 26.243 1.00 87.50 111 ALA A N 1
ATOM 882 C CA . ALA A 1 111 ? -17.036 0.563 26.260 1.00 87.50 111 ALA A CA 1
ATOM 883 C C . ALA A 1 111 ? -15.736 1.364 26.357 1.00 87.50 111 ALA A C 1
ATOM 885 O O . ALA A 1 111 ? -15.536 2.348 25.627 1.00 87.50 111 ALA A O 1
ATOM 886 N N . ASP A 1 112 ? -14.853 0.933 27.252 1.00 90.25 112 ASP A N 1
ATOM 887 C CA . ASP A 1 112 ? -13.526 1.523 27.351 1.00 90.25 112 ASP A CA 1
ATOM 888 C C . ASP A 1 112 ? -12.577 0.963 26.275 1.00 90.25 112 ASP A C 1
ATOM 890 O O . ASP A 1 112 ? -12.871 -0.001 25.564 1.00 90.25 112 ASP A O 1
ATOM 894 N N . ALA A 1 113 ? -11.413 1.596 26.118 1.00 84.38 113 ALA A N 1
ATOM 895 C CA . ALA A 1 113 ? -10.449 1.195 25.096 1.00 84.38 113 ALA A CA 1
ATOM 896 C C . ALA A 1 113 ? -9.951 -0.252 25.275 1.00 84.38 113 ALA A C 1
ATOM 898 O O . ALA A 1 113 ? -9.664 -0.923 24.286 1.00 84.38 113 ALA A O 1
ATOM 899 N N . THR A 1 114 ? -9.855 -0.737 26.512 1.00 88.88 114 THR A N 1
ATOM 900 C CA . THR A 1 114 ? -9.361 -2.084 26.822 1.00 88.88 114 THR A CA 1
ATOM 901 C C . THR A 1 114 ? -10.386 -3.134 26.413 1.00 88.88 114 THR A C 1
ATOM 903 O O . THR A 1 114 ? -10.023 -4.133 25.793 1.00 88.88 114 THR A O 1
ATOM 906 N N . GLU A 1 115 ? -11.664 -2.890 26.701 1.00 88.38 115 GLU A N 1
ATOM 907 C CA . GLU A 1 115 ? -12.775 -3.759 26.300 1.00 88.38 115 GLU A CA 1
ATOM 908 C C . GLU A 1 115 ? -12.883 -3.861 24.775 1.00 88.38 115 GLU A C 1
ATOM 910 O O . GLU A 1 115 ? -13.010 -4.960 24.230 1.00 88.38 115 GLU A O 1
ATOM 915 N N . LEU A 1 116 ? -12.760 -2.729 24.076 1.00 88.44 116 LEU A N 1
ATOM 916 C CA . LEU A 1 116 ? -12.793 -2.686 22.613 1.00 88.44 116 LEU A CA 1
ATOM 917 C C . LEU A 1 116 ? -11.613 -3.446 21.999 1.00 88.44 116 LEU A C 1
ATOM 919 O O . LEU A 1 116 ? -11.813 -4.265 21.104 1.00 88.44 116 LEU A O 1
ATOM 923 N N . ILE A 1 117 ? -10.394 -3.227 22.501 1.00 86.94 117 ILE A N 1
ATOM 924 C CA . ILE A 1 117 ? -9.204 -3.955 22.037 1.00 86.94 117 ILE A CA 1
ATOM 925 C C . ILE A 1 117 ? -9.355 -5.452 22.313 1.00 86.94 117 ILE A C 1
ATOM 927 O O . ILE A 1 117 ? -9.086 -6.260 21.429 1.00 86.94 117 ILE A O 1
ATOM 931 N N . SER A 1 118 ? -9.826 -5.835 23.502 1.00 88.31 118 SER A N 1
ATOM 932 C CA . SER A 1 118 ? -10.030 -7.242 23.852 1.00 88.31 118 SER A CA 1
ATOM 933 C C . SER A 1 118 ? -11.043 -7.921 22.928 1.00 88.31 118 SER A C 1
ATOM 935 O O . SER A 1 118 ? -10.793 -9.044 22.493 1.00 88.31 118 SER A O 1
ATOM 937 N N . ALA A 1 119 ? -12.141 -7.243 22.583 1.00 87.38 119 ALA A N 1
ATOM 938 C CA . ALA A 1 119 ? -13.137 -7.755 21.645 1.00 87.38 119 ALA A CA 1
ATOM 939 C C . ALA A 1 119 ? -12.568 -7.927 20.227 1.00 87.38 119 ALA A C 1
ATOM 941 O O . ALA A 1 119 ? -12.828 -8.940 19.582 1.00 87.38 119 ALA A O 1
ATOM 942 N N . ILE A 1 120 ? -11.755 -6.975 19.762 1.00 87.94 120 ILE A N 1
ATOM 943 C CA . ILE A 1 120 ? -11.090 -7.049 18.452 1.00 87.94 120 ILE A CA 1
ATOM 944 C C . ILE A 1 120 ? -10.073 -8.191 18.424 1.00 87.94 120 ILE A C 1
ATOM 946 O O . ILE A 1 120 ? -10.080 -8.997 17.501 1.00 87.94 120 ILE A O 1
ATOM 950 N N . CYS A 1 121 ? -9.224 -8.297 19.448 1.00 86.19 121 CYS A N 1
ATOM 951 C CA . CYS A 1 121 ? -8.237 -9.371 19.550 1.00 86.19 121 CYS A CA 1
ATOM 952 C C . CYS A 1 121 ? -8.879 -10.756 19.732 1.00 86.19 121 CYS A C 1
ATOM 954 O O . CYS A 1 121 ? -8.262 -11.763 19.396 1.00 86.19 121 CYS A O 1
ATOM 956 N N . GLY A 1 122 ? -10.103 -10.816 20.263 1.00 88.06 122 GLY A N 1
ATOM 957 C CA . GLY A 1 122 ? -10.891 -12.044 20.365 1.00 88.06 122 GLY A CA 1
ATOM 958 C C . GLY A 1 122 ? -11.517 -12.500 19.042 1.00 88.06 122 GLY A C 1
ATOM 959 O O . GLY A 1 122 ? -11.912 -13.661 18.928 1.00 88.06 122 GLY A O 1
ATOM 960 N N . ASP A 1 123 ? -11.589 -11.628 18.031 1.00 88.88 123 ASP A N 1
ATOM 961 C CA . ASP A 1 123 ? -12.124 -11.938 16.703 1.00 88.88 123 ASP A CA 1
ATOM 962 C C . ASP A 1 123 ? -11.051 -12.607 15.827 1.00 88.88 123 ASP A C 1
ATOM 964 O O . ASP A 1 123 ? -10.430 -12.002 14.952 1.00 88.88 123 ASP A O 1
ATOM 968 N N . SER A 1 124 ? -10.805 -13.889 16.107 1.00 87.69 124 SER A N 1
ATOM 969 C CA . SER A 1 124 ? -9.805 -14.696 15.392 1.00 87.69 124 SER A CA 1
ATOM 970 C C . SER A 1 124 ? -10.040 -14.780 13.881 1.00 87.69 124 SER A C 1
ATOM 972 O O . SER A 1 124 ? -9.072 -14.832 13.130 1.00 87.69 124 SER A O 1
ATOM 974 N N . ALA A 1 125 ? -11.297 -14.749 13.425 1.00 87.31 125 ALA A N 1
ATOM 975 C CA . ALA A 1 125 ? -11.624 -14.778 12.002 1.00 87.31 125 ALA A CA 1
ATOM 976 C C . ALA A 1 125 ? -11.192 -13.477 11.315 1.00 87.31 125 ALA A C 1
ATOM 978 O O . ALA A 1 125 ? -10.501 -13.516 10.300 1.00 87.31 125 ALA A O 1
ATOM 979 N N . TRP A 1 126 ? -11.522 -12.329 11.914 1.00 85.75 126 TRP A N 1
ATOM 980 C CA . TRP A 1 126 ? -11.086 -11.028 11.406 1.00 85.75 126 TRP A CA 1
ATOM 981 C C . TRP A 1 126 ? -9.559 -10.878 11.411 1.00 85.75 126 TRP A C 1
ATOM 983 O O . TRP A 1 126 ? -8.983 -10.375 10.447 1.00 85.75 126 TRP A O 1
ATOM 993 N N . LEU A 1 127 ? -8.886 -11.341 12.472 1.00 86.94 127 LEU A N 1
ATOM 994 C CA . LEU A 1 127 ? -7.422 -11.350 12.517 1.00 86.94 127 LEU A CA 1
ATOM 995 C C . LEU A 1 127 ? -6.832 -12.231 11.411 1.00 86.94 127 LEU A C 1
ATOM 997 O O . LEU A 1 127 ? -5.897 -11.802 10.738 1.00 86.94 127 LEU A O 1
ATOM 1001 N N . GLN A 1 128 ? -7.384 -13.427 11.197 1.00 88.31 128 GLN A N 1
ATOM 1002 C CA . GLN A 1 128 ? -6.910 -14.337 10.156 1.00 88.31 128 GLN A CA 1
ATOM 1003 C C . GLN A 1 128 ? -7.025 -13.711 8.761 1.00 88.31 128 GLN A C 1
ATOM 1005 O O . GLN A 1 128 ? -6.060 -13.761 8.010 1.00 88.31 128 GLN A O 1
ATOM 1010 N N . GLU A 1 129 ? -8.133 -13.037 8.437 1.00 86.25 129 GLU A N 1
ATOM 1011 C CA . GLU A 1 129 ? -8.293 -12.345 7.146 1.00 86.25 129 GLU A CA 1
ATOM 1012 C C . GLU A 1 129 ? -7.212 -11.274 6.905 1.00 86.25 129 GLU A C 1
ATOM 1014 O O . GLU A 1 129 ? -6.730 -11.102 5.779 1.00 86.25 129 GLU A O 1
ATOM 1019 N N . LEU A 1 130 ? -6.806 -10.551 7.956 1.00 82.75 130 LEU A N 1
ATOM 1020 C CA . LEU A 1 130 ? -5.718 -9.575 7.863 1.00 82.75 130 LEU A CA 1
ATOM 1021 C C . LEU A 1 130 ? -4.370 -10.258 7.597 1.00 82.75 130 LEU A C 1
ATOM 1023 O O . LEU A 1 130 ? -3.623 -9.799 6.728 1.00 82.75 130 LEU A O 1
ATOM 1027 N N . PHE A 1 131 ? -4.078 -11.357 8.299 1.00 86.19 131 PHE A N 1
ATOM 1028 C CA . PHE A 1 131 ? -2.825 -12.100 8.142 1.00 86.19 131 PHE A CA 1
ATOM 1029 C C . PHE A 1 131 ? -2.746 -12.880 6.825 1.00 86.19 131 PHE A C 1
ATOM 1031 O O . PHE A 1 131 ? -1.695 -12.864 6.196 1.00 86.19 131 PHE A O 1
ATOM 1038 N N . ASP A 1 132 ? -3.842 -13.456 6.330 1.00 86.50 132 ASP A N 1
ATOM 1039 C CA . ASP A 1 132 ? -3.876 -14.155 5.035 1.00 86.50 132 ASP A CA 1
ATOM 1040 C C . ASP A 1 132 ? -3.460 -13.220 3.890 1.00 86.50 132 ASP A C 1
ATOM 1042 O O . ASP A 1 132 ? -2.735 -13.598 2.962 1.00 86.50 132 ASP A O 1
ATOM 1046 N N . ARG A 1 133 ? -3.882 -11.952 3.969 1.00 81.06 133 ARG A N 1
ATOM 1047 C CA . ARG A 1 133 ? -3.468 -10.930 3.007 1.00 81.06 133 ARG A CA 1
ATOM 1048 C C . ARG A 1 133 ? -1.983 -10.597 3.136 1.00 81.06 133 ARG A C 1
ATOM 1050 O O . ARG A 1 133 ? -1.340 -10.386 2.110 1.00 81.06 133 ARG A O 1
ATOM 1057 N N . PHE A 1 134 ? -1.446 -10.534 4.353 1.00 85.50 134 PHE A N 1
ATOM 1058 C CA . PHE A 1 134 ? -0.012 -10.339 4.574 1.00 85.50 134 PHE A CA 1
ATOM 1059 C C . PHE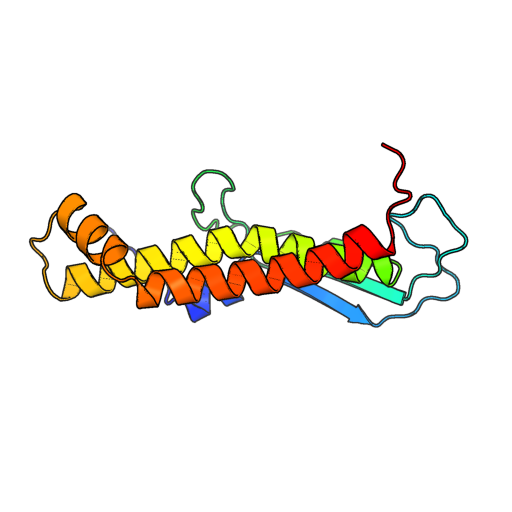 A 1 134 ? 0.801 -11.503 3.996 1.00 85.50 134 PHE A C 1
ATOM 1061 O O . PHE A 1 134 ? 1.720 -11.272 3.208 1.00 85.50 134 PHE A O 1
ATOM 1068 N N . ASP A 1 135 ? 0.405 -12.738 4.301 1.00 85.50 135 ASP A N 1
ATOM 1069 C CA . ASP A 1 135 ? 1.055 -13.958 3.821 1.00 85.50 135 ASP A CA 1
ATOM 1070 C C . ASP A 1 135 ? 1.049 -14.033 2.293 1.00 85.50 135 ASP A C 1
ATOM 1072 O O . ASP A 1 135 ? 2.070 -14.346 1.680 1.00 85.50 135 ASP A O 1
ATOM 1076 N N . SER A 1 136 ? -0.059 -13.659 1.647 1.00 85.75 136 SER A N 1
ATOM 1077 C CA . SER A 1 136 ? -0.118 -13.587 0.185 1.00 85.75 136 SER A CA 1
ATOM 1078 C C . SER A 1 136 ? 0.873 -12.576 -0.404 1.00 85.75 136 SER A C 1
ATOM 1080 O O . SER A 1 136 ? 1.414 -12.835 -1.481 1.00 85.75 136 SER A O 1
ATOM 1082 N N . ILE A 1 137 ? 1.096 -11.430 0.248 1.00 82.50 137 ILE A N 1
ATOM 1083 C CA . ILE A 1 137 ? 2.069 -10.430 -0.220 1.00 82.50 137 ILE A CA 1
ATOM 1084 C C . ILE A 1 137 ? 3.496 -10.949 0.012 1.00 82.50 137 ILE A C 1
ATOM 1086 O O . ILE A 1 137 ? 4.349 -10.808 -0.863 1.00 82.50 137 ILE A O 1
ATOM 1090 N N . MET A 1 138 ? 3.753 -11.598 1.150 1.00 82.12 138 MET A N 1
ATOM 1091 C CA . MET A 1 138 ? 5.055 -12.197 1.462 1.00 82.12 138 MET A CA 1
ATOM 1092 C C . MET A 1 138 ? 5.426 -13.320 0.491 1.00 82.12 138 MET A C 1
ATOM 1094 O O . MET A 1 138 ? 6.549 -13.345 -0.000 1.00 82.12 138 MET A O 1
ATOM 1098 N N . GLN A 1 139 ? 4.481 -14.184 0.114 1.00 84.75 139 GLN A N 1
ATOM 1099 C CA . GLN A 1 139 ? 4.717 -15.213 -0.906 1.00 84.75 139 GLN A CA 1
ATOM 1100 C C . GLN A 1 139 ? 5.086 -14.606 -2.266 1.00 84.75 139 GLN A C 1
ATOM 1102 O O . GLN A 1 139 ? 5.949 -15.132 -2.967 1.00 84.75 139 GLN A O 1
ATOM 1107 N N . GLN A 1 140 ? 4.468 -13.480 -2.643 1.00 77.62 140 GLN A N 1
ATOM 1108 C CA . GLN A 1 140 ? 4.860 -12.745 -3.848 1.00 77.62 140 GLN A CA 1
ATOM 1109 C C . GLN A 1 140 ? 6.270 -12.161 -3.704 1.00 77.62 140 GLN A C 1
ATOM 1111 O O . GLN A 1 140 ? 7.056 -12.256 -4.641 1.00 77.62 140 GLN A O 1
ATOM 1116 N N . ALA A 1 141 ? 6.620 -11.619 -2.534 1.00 75.44 141 ALA A N 1
ATOM 1117 C CA . ALA A 1 141 ? 7.963 -11.110 -2.258 1.00 75.44 141 ALA A CA 1
ATOM 1118 C C . ALA A 1 141 ? 9.030 -12.202 -2.377 1.00 75.44 141 ALA A C 1
ATOM 1120 O O . ALA A 1 141 ? 10.037 -11.994 -3.055 1.00 75.44 141 ALA A O 1
ATOM 1121 N N . ASP A 1 142 ? 8.783 -13.372 -1.792 1.00 73.38 142 ASP A N 1
ATOM 1122 C CA . ASP A 1 142 ? 9.693 -14.516 -1.840 1.00 73.38 142 ASP A CA 1
ATOM 1123 C C . ASP A 1 142 ? 9.949 -14.972 -3.281 1.00 73.38 142 ASP A C 1
ATOM 1125 O O . ASP A 1 142 ? 11.095 -15.230 -3.654 1.00 73.38 142 ASP A O 1
ATOM 1129 N N . LEU A 1 143 ? 8.916 -14.984 -4.132 1.00 67.19 143 LEU A N 1
ATOM 1130 C CA . LEU A 1 143 ? 9.079 -15.313 -5.550 1.00 67.19 143 LEU A CA 1
ATOM 1131 C C . LEU A 1 143 ? 10.061 -14.380 -6.265 1.00 67.19 143 LEU A C 1
ATOM 1133 O O . LEU A 1 143 ? 10.758 -14.856 -7.151 1.00 67.19 143 LEU A O 1
ATOM 1137 N N . TYR A 1 144 ? 10.146 -13.100 -5.889 1.00 64.44 144 TYR A N 1
ATOM 1138 C CA . TYR A 1 144 ? 11.027 -12.128 -6.550 1.00 64.44 144 TYR A CA 1
ATOM 1139 C C . TYR A 1 144 ? 12.396 -11.975 -5.881 1.00 64.44 144 TYR A C 1
ATOM 1141 O O . TYR A 1 144 ? 13.384 -11.729 -6.577 1.00 64.44 144 TYR A O 1
ATOM 1149 N N . ILE A 1 145 ? 12.471 -12.123 -4.554 1.00 61.75 145 ILE A N 1
ATOM 1150 C CA . ILE A 1 145 ? 13.723 -12.072 -3.788 1.00 61.75 145 ILE A CA 1
ATOM 1151 C C . ILE A 1 145 ? 14.544 -13.335 -4.078 1.00 61.75 145 ILE A C 1
ATOM 1153 O O . ILE A 1 145 ? 15.719 -13.244 -4.421 1.00 61.75 145 ILE A O 1
ATOM 1157 N N . PHE A 1 146 ? 13.942 -14.525 -4.046 1.00 52.44 146 PHE A N 1
ATOM 1158 C CA . PHE A 1 146 ? 14.696 -15.765 -4.260 1.00 52.44 146 PHE A CA 1
ATOM 1159 C C . PHE A 1 146 ? 14.928 -16.113 -5.736 1.00 52.44 146 PHE A C 1
ATOM 1161 O O . PHE A 1 146 ? 15.785 -16.946 -6.026 1.00 52.44 146 PHE A O 1
ATOM 1168 N N . SER A 1 147 ? 14.236 -15.464 -6.680 1.00 53.81 147 SER A N 1
ATOM 1169 C CA . SER A 1 147 ? 14.512 -15.635 -8.113 1.00 53.81 147 SER A CA 1
ATOM 1170 C C . SER A 1 147 ? 15.607 -14.710 -8.655 1.00 53.81 147 SER A C 1
ATOM 1172 O O . SER A 1 147 ? 16.087 -14.964 -9.756 1.00 53.81 147 SER A O 1
ATOM 1174 N N . ASN A 1 148 ? 15.978 -13.632 -7.944 1.00 49.94 148 ASN A N 1
ATOM 1175 C CA . ASN A 1 148 ? 16.831 -12.562 -8.495 1.00 49.94 148 ASN A CA 1
ATOM 1176 C C . ASN A 1 148 ? 17.946 -12.034 -7.565 1.00 49.94 148 ASN A C 1
ATOM 1178 O O . ASN A 1 148 ? 18.570 -11.025 -7.896 1.00 49.94 148 ASN A O 1
ATOM 1182 N N . VAL A 1 149 ? 18.242 -12.663 -6.422 1.00 44.53 149 VAL A N 1
ATOM 1183 C CA . VAL A 1 149 ? 19.331 -12.194 -5.539 1.00 44.53 149 VAL A CA 1
ATOM 1184 C C . VAL A 1 149 ? 20.689 -12.782 -5.952 1.00 44.53 149 VAL A C 1
ATOM 1186 O O . VAL A 1 149 ? 21.145 -13.790 -5.426 1.00 44.53 149 VAL A O 1
ATOM 1189 N N . GLU A 1 150 ? 21.360 -12.074 -6.860 1.00 38.47 150 GLU A N 1
ATOM 1190 C CA . GLU A 1 150 ? 22.718 -11.565 -6.609 1.00 38.47 150 GLU A CA 1
ATOM 1191 C C . GLU A 1 150 ? 22.601 -10.039 -6.473 1.00 38.47 150 GLU A C 1
ATOM 1193 O O . GLU A 1 150 ? 22.928 -9.278 -7.378 1.00 38.47 150 GLU A O 1
ATOM 1198 N N . ILE A 1 151 ? 22.050 -9.570 -5.351 1.00 40.84 151 ILE A N 1
ATOM 1199 C CA . ILE A 1 151 ? 22.127 -8.153 -4.986 1.00 40.84 151 ILE A CA 1
ATOM 1200 C C . ILE A 1 151 ? 23.274 -8.050 -3.985 1.00 40.84 151 ILE A C 1
ATOM 1202 O O . ILE A 1 151 ? 23.139 -8.461 -2.832 1.00 40.84 151 ILE A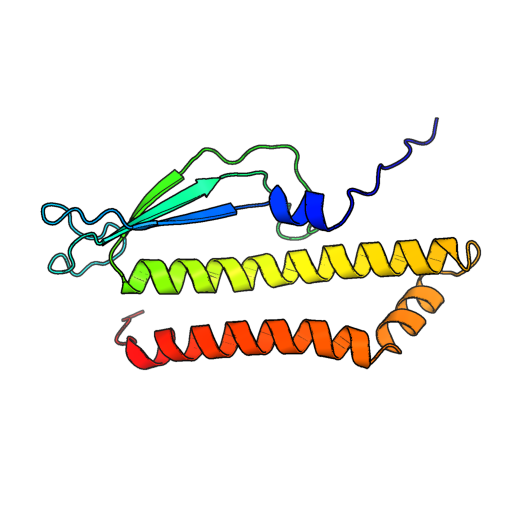 O 1
ATOM 1206 N N . ALA A 1 152 ? 24.428 -7.587 -4.466 1.00 32.19 152 ALA A N 1
ATOM 1207 C CA . ALA A 1 152 ? 25.567 -7.260 -3.621 1.00 32.19 152 ALA A CA 1
ATOM 1208 C C . ALA A 1 152 ? 25.194 -6.056 -2.741 1.00 32.19 152 ALA A C 1
ATOM 1210 O O . ALA A 1 152 ? 24.800 -5.011 -3.258 1.00 32.19 152 ALA A O 1
ATOM 1211 N N . TRP A 1 153 ? 25.262 -6.250 -1.424 1.00 36.75 153 TRP A N 1
ATOM 1212 C CA . TRP A 1 153 ? 25.169 -5.186 -0.423 1.00 36.75 153 TRP A CA 1
ATOM 1213 C C . TRP A 1 153 ? 26.447 -4.351 -0.385 1.00 36.75 153 TRP A C 1
ATOM 1215 O O . TRP A 1 153 ? 27.538 -4.948 -0.554 1.00 36.75 153 TRP A O 1
#

Sequence (153 aa):
IQSRRTIETFPCAVAKYPLLDIINQPQRHLHCQVTEDKSQSVSHTLRFHGNQYDGDTLKASDTPLQILEIFVCETIAALAQTAHQLKHHVYHMFCHAQQKVAELQALNPTADATELISAICGDSAWLQELFDRFDSIMQQADLYIFSNVEIAW